Protein AF-A0AA35W5X6-F1 (afdb_monomer_lite)

Secondary structure (DSSP, 8-state):
-EEEETTEEEEEEEEE----S-SS---------GGGTTTT-EEEEEEETTEEEEEEEEEPPPPPPEEEEEEEEEEETTEEEEEEEEEPPTT----EEEEEESS-SSPEEESSSEEEEEEE--SSPPEEEEEEETTEEPPP-

pLDDT: mean 71.39, std 18.13, range [37.97, 95.88]

Radius of gyration: 23.28 Å; chains: 1; bounding box: 50×26×71 Å

Structure (mmCIF, N/CA/C/O backbone):
data_AF-A0AA35W5X6-F1
#
_entry.id   AF-A0AA35W5X6-F1
#
loop_
_atom_site.group_PDB
_atom_site.id
_atom_site.type_symbol
_atom_site.label_atom_id
_atom_site.label_alt_id
_atom_site.label_comp_id
_atom_site.label_asym_id
_atom_site.label_entity_id
_atom_site.label_seq_id
_atom_site.pdbx_PDB_ins_code
_atom_site.Cartn_x
_atom_site.Cartn_y
_atom_site.Cartn_z
_atom_site.occupancy
_atom_site.B_iso_or_equiv
_atom_site.auth_seq_id
_atom_site.auth_comp_id
_atom_site.auth_asym_id
_atom_site.auth_atom_id
_atom_site.pdbx_PDB_model_num
ATOM 1 N N . MET A 1 1 ? 21.488 8.915 -18.023 1.00 45.50 1 MET A N 1
ATOM 2 C CA . MET A 1 1 ? 20.990 9.809 -16.947 1.00 45.50 1 MET A CA 1
ATOM 3 C C . MET A 1 1 ? 19.702 9.205 -16.415 1.00 45.50 1 MET A C 1
ATOM 5 O O . MET A 1 1 ? 18.909 8.761 -17.237 1.00 45.50 1 MET A O 1
ATOM 9 N N . VAL A 1 2 ? 19.527 9.129 -15.093 1.00 48.53 2 VAL A N 1
ATOM 10 C CA . VAL A 1 2 ? 18.266 8.682 -14.478 1.00 48.53 2 VAL A CA 1
ATOM 11 C C . VAL A 1 2 ? 17.473 9.925 -14.098 1.00 48.53 2 VAL A C 1
ATOM 13 O O . VAL A 1 2 ? 18.022 10.807 -13.439 1.00 48.53 2 VAL A O 1
ATOM 16 N N . ILE A 1 3 ? 16.226 10.015 -14.555 1.00 49.50 3 ILE A N 1
ATOM 17 C CA . ILE A 1 3 ? 15.300 11.091 -14.184 1.00 49.50 3 ILE A CA 1
ATOM 18 C C . ILE A 1 3 ? 14.145 10.439 -13.429 1.00 49.50 3 ILE A C 1
ATOM 20 O O . ILE A 1 3 ? 13.611 9.422 -13.864 1.00 49.50 3 ILE A O 1
ATOM 24 N N . GLU A 1 4 ? 13.792 10.985 -12.275 1.00 48.31 4 GLU A N 1
ATOM 25 C CA . GLU A 1 4 ? 12.651 10.522 -11.494 1.00 48.31 4 GLU A CA 1
ATOM 26 C C . GLU A 1 4 ? 11.481 11.482 -11.728 1.00 48.31 4 GLU A C 1
ATOM 28 O O . GLU A 1 4 ? 11.571 12.651 -11.362 1.00 48.31 4 GLU A O 1
ATOM 33 N N . GLU A 1 5 ? 10.402 11.004 -12.353 1.00 54.34 5 GLU A N 1
ATOM 34 C CA . GLU A 1 5 ? 9.175 11.780 -12.581 1.00 54.34 5 GLU A CA 1
ATOM 35 C C . GLU A 1 5 ? 7.960 10.960 -12.120 1.00 54.34 5 GLU A C 1
ATOM 37 O O . GLU A 1 5 ? 7.690 9.877 -12.647 1.00 54.34 5 GLU A O 1
ATOM 42 N N . GLY A 1 6 ? 7.223 11.460 -11.121 1.00 59.91 6 GLY A N 1
ATOM 43 C CA . GLY A 1 6 ? 6.030 10.785 -10.588 1.00 59.91 6 GLY A CA 1
ATOM 44 C C . GLY A 1 6 ? 6.319 9.345 -10.118 1.00 59.91 6 GLY A C 1
ATOM 45 O O . GLY A 1 6 ? 7.364 9.107 -9.511 1.00 59.91 6 GLY A O 1
ATOM 46 N N . PRO A 1 7 ? 5.483 8.338 -10.428 1.00 60.28 7 PRO A N 1
ATOM 47 C CA . PRO A 1 7 ? 5.696 6.966 -9.958 1.00 60.28 7 PRO A CA 1
ATOM 48 C C . PRO A 1 7 ? 6.759 6.206 -10.759 1.00 60.28 7 PRO A C 1
ATOM 50 O O . PRO A 1 7 ? 6.991 5.020 -10.507 1.00 60.28 7 PRO A O 1
ATOM 53 N N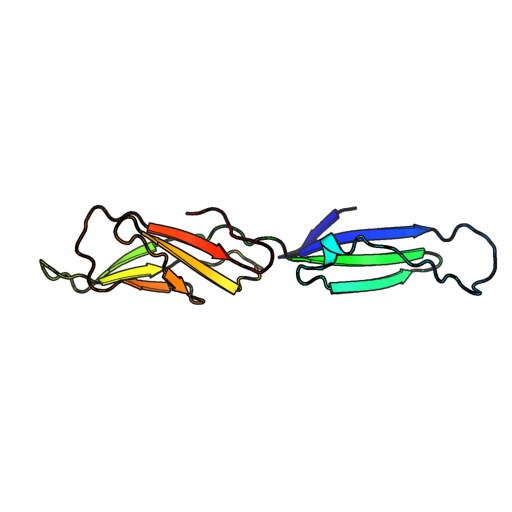 . TYR A 1 8 ? 7.403 6.853 -11.734 1.00 60.94 8 TYR A N 1
ATOM 54 C CA . TYR A 1 8 ? 8.278 6.194 -12.690 1.00 60.94 8 TYR A CA 1
ATOM 55 C C . TYR A 1 8 ? 9.743 6.595 -12.505 1.00 60.94 8 TYR A C 1
ATOM 57 O O . TYR A 1 8 ? 10.083 7.756 -12.271 1.00 60.94 8 TYR A O 1
ATOM 65 N N . THR A 1 9 ? 10.631 5.619 -12.665 1.00 57.19 9 THR A N 1
ATOM 66 C CA . THR A 1 9 ? 12.050 5.860 -12.928 1.00 57.19 9 THR A CA 1
ATOM 67 C C . THR A 1 9 ? 12.275 5.834 -14.432 1.00 57.19 9 THR A C 1
ATOM 69 O O . THR A 1 9 ? 11.939 4.849 -15.094 1.00 57.19 9 THR A O 1
ATOM 72 N N . LEU A 1 10 ? 12.869 6.903 -14.961 1.00 52.41 10 LEU A N 1
ATOM 73 C CA . LEU A 1 10 ? 13.277 7.017 -16.352 1.00 52.41 10 LEU A CA 1
ATOM 74 C C . LEU A 1 10 ? 14.730 6.578 -16.506 1.00 52.41 10 LEU A C 1
ATOM 76 O O . LEU A 1 10 ? 15.630 7.201 -15.937 1.00 52.41 10 LEU A O 1
ATOM 80 N N . THR A 1 11 ? 14.977 5.562 -17.328 1.00 59.56 11 THR A N 1
ATOM 81 C CA . THR A 1 11 ? 16.335 5.269 -17.804 1.00 59.56 11 THR A CA 1
ATOM 82 C C . THR A 1 11 ? 16.449 5.666 -19.266 1.00 59.56 11 THR A C 1
ATOM 84 O O . THR A 1 11 ? 15.765 5.103 -20.120 1.00 59.56 11 THR A O 1
ATOM 87 N N . LEU A 1 12 ? 17.311 6.648 -19.536 1.00 56.78 12 LEU A N 1
ATOM 88 C CA . LEU A 1 12 ? 17.702 7.033 -20.889 1.00 56.78 12 LEU A CA 1
ATOM 89 C C . LEU A 1 12 ? 18.906 6.201 -21.316 1.00 56.78 12 LEU A C 1
ATOM 91 O O . LEU A 1 12 ? 19.996 6.355 -20.752 1.00 56.78 12 LEU A O 1
ATOM 95 N N . VAL A 1 13 ? 18.699 5.352 -22.319 1.00 58.62 13 VAL A N 1
ATOM 96 C CA . VAL A 1 13 ? 19.776 4.656 -23.026 1.00 58.62 13 VAL A CA 1
ATOM 97 C C . VAL A 1 13 ? 19.922 5.321 -24.388 1.00 58.62 13 VAL A C 1
ATOM 99 O O . VAL A 1 13 ? 19.034 5.217 -25.231 1.00 58.62 13 VAL A O 1
ATOM 102 N N . SER A 1 14 ? 21.026 6.035 -24.583 1.00 54.81 14 SER A N 1
ATOM 103 C CA . SER A 1 14 ? 21.361 6.667 -25.859 1.00 54.81 14 SER A CA 1
ATOM 104 C C . SER A 1 14 ? 22.425 5.828 -26.550 1.00 54.81 14 SER A C 1
ATOM 106 O O . SER A 1 14 ? 23.461 5.534 -25.952 1.00 54.81 14 SER A O 1
ATOM 108 N N . VAL A 1 15 ? 22.166 5.448 -27.797 1.00 58.09 15 VAL A N 1
ATOM 109 C CA . VAL A 1 15 ? 23.165 4.831 -28.672 1.00 58.09 15 VAL A CA 1
ATOM 110 C C . VAL A 1 15 ? 23.562 5.882 -29.702 1.00 58.09 15 VAL A C 1
ATOM 112 O O . VAL A 1 15 ? 22.703 6.390 -30.429 1.00 58.09 15 VAL A O 1
ATOM 115 N N . ASP A 1 16 ? 24.843 6.253 -29.703 1.00 54.56 16 ASP A N 1
ATOM 116 C CA . ASP A 1 16 ? 25.415 7.119 -30.732 1.00 54.56 16 ASP A CA 1
ATOM 117 C C . ASP A 1 16 ? 25.643 6.273 -31.985 1.00 54.56 16 ASP A C 1
ATOM 119 O O . ASP A 1 16 ? 26.325 5.251 -31.917 1.00 54.56 16 ASP A O 1
ATOM 123 N N . ASN A 1 17 ? 25.056 6.675 -33.112 1.00 54.50 17 ASN A N 1
ATOM 124 C CA . ASN A 1 17 ? 25.403 6.098 -34.406 1.00 54.50 17 ASN A CA 1
ATOM 125 C C . ASN A 1 17 ? 26.515 6.973 -35.006 1.00 54.50 17 ASN A C 1
ATOM 127 O O . ASN A 1 17 ? 26.238 7.847 -35.832 1.00 54.50 17 ASN A O 1
ATOM 131 N N . ASP A 1 18 ? 27.750 6.793 -34.532 1.00 51.38 18 ASP A N 1
ATOM 132 C CA . ASP A 1 18 ? 28.943 7.504 -35.027 1.00 51.38 18 ASP A CA 1
ATOM 133 C C . ASP A 1 18 ? 29.769 6.628 -35.975 1.00 51.38 18 ASP A C 1
ATOM 135 O O . ASP A 1 18 ? 30.987 6.490 -35.877 1.00 51.38 18 ASP A O 1
ATOM 139 N N . ASP A 1 19 ? 29.081 6.009 -36.924 1.00 48.56 19 ASP A N 1
ATOM 140 C CA . ASP A 1 19 ? 29.702 5.149 -37.909 1.00 48.56 19 ASP A CA 1
ATOM 141 C C . ASP A 1 19 ? 29.087 5.584 -39.232 1.00 48.56 19 ASP A C 1
ATOM 143 O O . ASP A 1 19 ? 27.915 5.326 -39.492 1.00 48.56 19 ASP A O 1
ATOM 147 N N . GLY A 1 20 ? 29.842 6.340 -40.030 1.00 49.00 20 GLY A N 1
ATOM 148 C CA . GLY A 1 20 ? 29.424 6.960 -41.293 1.00 49.00 20 GLY A CA 1
ATOM 149 C C . GLY A 1 20 ? 29.006 6.001 -42.418 1.00 49.00 20 GLY A C 1
ATOM 150 O O . GLY A 1 20 ? 29.170 6.345 -43.588 1.00 49.00 20 GLY A O 1
ATOM 151 N N . ASP A 1 21 ? 28.451 4.840 -42.085 1.00 47.69 21 ASP A N 1
ATOM 152 C CA . ASP A 1 21 ? 27.917 3.851 -42.998 1.00 47.69 21 ASP A CA 1
ATOM 153 C C . ASP A 1 21 ? 26.385 3.945 -43.046 1.00 47.69 21 ASP A C 1
ATOM 155 O O . ASP A 1 21 ? 25.678 4.141 -42.060 1.00 47.69 21 ASP A O 1
ATOM 159 N N . SER A 1 22 ? 25.873 3.873 -44.271 1.00 46.44 22 SER A N 1
ATOM 160 C CA . SER A 1 22 ? 24.463 3.997 -44.629 1.00 46.44 22 SER A CA 1
ATOM 161 C C . SER A 1 22 ? 23.527 3.167 -43.745 1.00 46.44 22 SER A C 1
ATOM 163 O O . SER A 1 22 ? 23.828 2.015 -43.457 1.00 46.44 22 SER A O 1
ATOM 165 N N . PHE A 1 23 ? 22.352 3.742 -43.458 1.00 44.53 23 PHE A N 1
ATOM 166 C CA . PHE A 1 23 ? 21.157 3.244 -42.745 1.00 44.53 23 PHE A CA 1
ATOM 167 C C . PHE A 1 23 ? 20.582 1.857 -43.156 1.00 44.53 23 PHE A C 1
ATOM 169 O O . PHE A 1 23 ? 19.384 1.616 -43.002 1.00 44.53 23 PHE A O 1
ATOM 176 N N . ALA A 1 24 ? 21.370 0.940 -43.709 1.00 37.97 24 ALA A N 1
ATOM 177 C CA . ALA A 1 24 ? 20.940 -0.398 -44.084 1.00 37.97 24 ALA A CA 1
ATOM 178 C C . ALA A 1 24 ? 21.297 -1.384 -42.959 1.00 37.97 24 ALA A C 1
ATOM 180 O O . ALA A 1 24 ? 22.456 -1.734 -42.780 1.00 37.97 24 ALA A O 1
ATOM 181 N N . ASP A 1 25 ? 20.277 -1.825 -42.225 1.00 39.94 25 ASP A N 1
ATOM 182 C CA . ASP A 1 25 ? 20.315 -2.933 -41.262 1.00 39.94 25 ASP A CA 1
ATOM 183 C C . ASP A 1 25 ? 21.109 -2.720 -39.965 1.00 39.94 25 ASP A C 1
ATOM 185 O O . ASP A 1 25 ? 21.961 -3.518 -39.583 1.00 39.94 25 ASP A O 1
ATOM 189 N N . PHE A 1 26 ? 20.701 -1.726 -39.174 1.00 41.06 26 PHE A N 1
ATOM 190 C CA . PHE A 1 26 ? 20.853 -1.842 -37.723 1.00 41.06 26 PHE A CA 1
ATOM 191 C C . PHE A 1 26 ? 19.661 -2.608 -37.135 1.00 41.06 26 PHE A C 1
ATOM 193 O O . PHE A 1 26 ? 18.733 -2.038 -36.567 1.00 41.06 26 PHE A O 1
ATOM 200 N N . THR A 1 27 ? 19.704 -3.939 -37.215 1.00 42.56 27 THR A N 1
ATOM 201 C CA . THR A 1 27 ? 19.115 -4.779 -36.161 1.00 42.56 27 THR A CA 1
ATOM 202 C C . THR A 1 27 ? 20.108 -4.845 -35.003 1.00 42.56 27 THR A C 1
ATOM 204 O O . THR A 1 27 ? 20.631 -5.907 -34.675 1.00 42.56 27 THR A O 1
ATOM 207 N N . SER A 1 28 ? 20.430 -3.701 -34.396 1.00 44.09 28 SER A N 1
ATOM 208 C CA . SER A 1 28 ? 21.039 -3.692 -33.070 1.00 44.09 28 SER A CA 1
ATOM 209 C C . SER A 1 28 ? 19.952 -4.138 -32.101 1.00 44.09 28 SER A C 1
ATOM 211 O O . SER A 1 28 ? 19.156 -3.347 -31.601 1.00 44.09 28 SER A O 1
ATOM 213 N N . THR A 1 29 ? 19.863 -5.451 -31.890 1.00 41.97 29 THR A N 1
ATOM 214 C CA . THR A 1 29 ? 19.097 -6.021 -30.786 1.00 41.97 29 THR A CA 1
ATOM 215 C C . THR A 1 29 ? 19.695 -5.454 -29.510 1.00 41.97 29 THR A C 1
ATOM 217 O O . THR A 1 29 ? 20.744 -5.897 -29.048 1.00 41.97 29 THR A O 1
ATOM 220 N N . LEU A 1 30 ? 19.062 -4.416 -28.969 1.00 43.75 30 LEU A N 1
ATOM 221 C CA . LEU A 1 30 ? 19.346 -3.970 -27.623 1.00 43.75 30 LEU A CA 1
ATOM 222 C C . LEU A 1 30 ? 18.813 -5.063 -26.694 1.00 43.75 30 LEU A C 1
ATOM 224 O O . LEU A 1 30 ? 17.622 -5.105 -26.387 1.00 43.75 30 LEU A O 1
ATOM 228 N N . GLU A 1 31 ? 19.691 -5.978 -26.288 1.00 42.19 31 GLU A N 1
ATOM 229 C CA . GLU A 1 31 ? 19.420 -6.898 -25.188 1.00 42.19 31 GLU A CA 1
ATOM 230 C C . GLU A 1 31 ? 19.390 -6.089 -23.891 1.00 42.19 31 GLU A C 1
ATOM 232 O O . GLU A 1 31 ? 20.368 -5.974 -23.156 1.00 42.19 31 GLU A O 1
ATOM 237 N N . VAL A 1 32 ? 18.240 -5.484 -23.611 1.00 50.03 32 VAL A N 1
ATOM 238 C CA . VAL A 1 32 ? 17.909 -5.104 -22.244 1.00 50.03 32 VAL A CA 1
ATOM 239 C C . VAL A 1 32 ? 17.655 -6.416 -21.513 1.00 50.03 32 VAL A C 1
ATOM 241 O O . VAL A 1 32 ? 16.762 -7.170 -21.903 1.00 50.03 32 VAL A O 1
ATOM 244 N N . ALA A 1 33 ? 18.466 -6.716 -20.496 1.00 41.25 33 ALA A N 1
ATOM 245 C CA . ALA A 1 33 ? 18.286 -7.904 -19.672 1.00 41.25 33 ALA A CA 1
ATOM 246 C C . ALA A 1 33 ? 16.828 -7.960 -19.184 1.00 41.25 33 ALA A C 1
ATOM 248 O O . ALA A 1 33 ? 16.363 -7.096 -18.441 1.00 41.25 33 ALA A O 1
ATOM 249 N N . VAL A 1 34 ? 16.092 -8.960 -19.673 1.00 43.00 34 VAL A N 1
ATOM 250 C CA . VAL A 1 34 ? 14.628 -9.061 -19.558 1.00 43.00 34 VAL A CA 1
ATOM 251 C C . VAL A 1 34 ? 14.167 -9.193 -18.100 1.00 43.00 34 VAL A C 1
ATOM 253 O O . VAL A 1 34 ? 13.025 -8.857 -17.788 1.00 43.00 34 VAL A O 1
ATOM 256 N N . ASP A 1 35 ? 15.068 -9.575 -17.190 1.00 45.16 35 ASP A N 1
ATOM 257 C CA . ASP A 1 35 ? 14.798 -9.639 -15.750 1.00 45.16 35 ASP A CA 1
ATOM 258 C C . ASP A 1 35 ? 14.410 -8.273 -15.149 1.00 45.16 35 ASP A C 1
ATOM 260 O O . ASP A 1 35 ? 13.669 -8.232 -14.168 1.00 45.16 35 ASP A O 1
ATOM 264 N N . ASP A 1 36 ? 14.813 -7.152 -15.764 1.00 43.50 36 ASP A N 1
ATOM 265 C CA . ASP A 1 36 ? 14.424 -5.801 -15.328 1.00 43.50 36 ASP A CA 1
ATOM 266 C C . ASP A 1 36 ? 13.115 -5.287 -15.966 1.00 43.50 36 ASP A C 1
ATOM 268 O O . ASP A 1 36 ? 12.552 -4.294 -15.499 1.00 43.50 36 ASP A O 1
ATOM 272 N N . ILE A 1 37 ? 12.605 -5.966 -17.006 1.00 49.03 37 ILE A N 1
ATOM 273 C CA . ILE A 1 37 ? 11.403 -5.582 -17.782 1.00 49.03 37 ILE A CA 1
ATOM 274 C C . ILE A 1 37 ? 10.119 -6.211 -17.208 1.00 49.03 37 ILE A C 1
ATOM 276 O O . ILE A 1 37 ? 9.007 -5.764 -17.499 1.00 49.03 37 ILE A O 1
ATOM 280 N N . ALA A 1 38 ? 10.245 -7.235 -16.358 1.00 48.00 38 ALA A N 1
ATOM 281 C CA . ALA A 1 38 ? 9.109 -8.012 -15.858 1.00 48.00 38 ALA A CA 1
ATOM 282 C C . ALA A 1 38 ? 8.096 -7.200 -15.019 1.00 48.00 38 ALA A C 1
ATOM 284 O O . ALA A 1 38 ? 6.934 -7.593 -14.912 1.00 48.00 38 ALA A O 1
ATOM 285 N N . ASN A 1 39 ? 8.480 -6.031 -14.495 1.00 52.47 39 ASN A N 1
ATOM 286 C CA . ASN A 1 39 ? 7.580 -5.153 -13.748 1.00 52.47 39 ASN A CA 1
ATOM 287 C C . ASN A 1 39 ? 7.098 -3.993 -14.624 1.00 52.47 39 ASN A C 1
ATOM 289 O O . ASN A 1 39 ? 7.751 -2.954 -14.701 1.00 52.47 39 ASN A O 1
ATOM 293 N N . ARG A 1 40 ? 5.954 -4.202 -15.299 1.00 54.22 40 ARG A N 1
ATOM 294 C CA . ARG A 1 40 ? 5.131 -3.190 -16.005 1.00 54.22 40 ARG A CA 1
ATOM 295 C C . ARG A 1 40 ? 5.942 -2.038 -16.611 1.00 54.22 40 ARG A C 1
ATOM 297 O O . ARG A 1 40 ? 5.728 -0.867 -16.305 1.00 54.22 40 ARG A O 1
ATOM 304 N N . THR A 1 41 ? 6.896 -2.398 -17.457 1.00 56.62 41 THR A N 1
ATOM 305 C CA . THR A 1 41 ? 7.773 -1.434 -18.108 1.00 56.62 41 THR A CA 1
ATOM 306 C C . THR A 1 41 ? 7.117 -0.948 -19.395 1.00 56.62 41 THR A C 1
ATOM 308 O O . THR A 1 41 ? 6.815 -1.756 -20.271 1.00 56.62 41 THR A O 1
ATOM 311 N N . ASN A 1 42 ? 6.894 0.361 -19.532 1.00 57.81 42 ASN A N 1
ATOM 312 C CA . ASN A 1 42 ? 6.616 0.944 -20.844 1.00 57.81 42 ASN A CA 1
ATOM 313 C C . ASN A 1 42 ? 7.956 1.289 -21.490 1.00 57.81 42 ASN A C 1
ATOM 315 O O . ASN A 1 42 ? 8.796 1.948 -20.880 1.00 57.81 42 ASN A O 1
ATOM 319 N N . ILE A 1 43 ? 8.160 0.825 -22.718 1.00 57.12 43 ILE A N 1
ATOM 320 C CA . ILE A 1 43 ? 9.368 1.098 -23.491 1.00 57.12 43 ILE A CA 1
ATOM 321 C C . ILE A 1 43 ? 8.954 1.973 -24.668 1.00 57.12 43 ILE A C 1
ATOM 323 O O . ILE A 1 43 ? 8.137 1.560 -25.489 1.00 57.12 43 ILE A O 1
ATOM 327 N N . SER A 1 44 ? 9.506 3.181 -24.743 1.00 57.31 44 SER A N 1
ATOM 328 C CA . SER A 1 44 ? 9.323 4.076 -25.883 1.00 57.31 44 SER A CA 1
ATOM 329 C C . SER A 1 44 ? 10.659 4.296 -26.580 1.00 57.31 44 SER A C 1
ATOM 331 O O . SER A 1 44 ? 11.672 4.544 -25.930 1.00 57.31 44 SER A O 1
ATOM 333 N N . CYS A 1 45 ? 10.667 4.192 -27.905 1.00 52.44 45 CYS A N 1
ATOM 334 C CA . CYS A 1 45 ? 11.832 4.489 -28.729 1.00 52.44 45 CYS A CA 1
ATOM 335 C C . CYS A 1 45 ? 11.626 5.857 -29.380 1.00 52.44 45 CYS A C 1
ATOM 337 O O . CYS A 1 45 ? 10.648 6.060 -30.102 1.00 52.44 45 CYS A O 1
ATOM 339 N N . VAL A 1 46 ? 12.540 6.791 -29.124 1.00 55.78 46 VAL A N 1
ATOM 340 C CA . VAL A 1 46 ? 12.541 8.117 -29.743 1.00 55.78 46 VAL A CA 1
ATOM 341 C C . VAL A 1 46 ? 13.817 8.261 -30.562 1.00 55.78 46 VAL A C 1
ATOM 343 O O . VAL A 1 46 ? 14.925 8.182 -30.035 1.00 55.78 46 VAL A O 1
ATOM 346 N N . ILE A 1 47 ? 13.665 8.482 -31.866 1.00 55.03 47 ILE A N 1
ATOM 347 C CA . ILE A 1 47 ? 14.790 8.729 -32.773 1.00 55.03 47 ILE A CA 1
ATOM 348 C C . ILE A 1 47 ? 14.962 10.245 -32.893 1.00 55.03 47 ILE A C 1
ATOM 350 O O . ILE A 1 47 ? 14.055 10.938 -33.355 1.00 55.03 47 ILE A O 1
ATOM 354 N N . LEU A 1 48 ? 16.113 10.765 -32.459 1.00 53.78 48 LEU A N 1
ATOM 355 C CA . LEU A 1 48 ? 16.456 12.188 -32.509 1.00 53.78 48 LEU A CA 1
ATOM 356 C C . LEU A 1 48 ? 17.741 12.369 -33.330 1.00 53.78 48 LEU A C 1
ATOM 358 O O . LEU A 1 48 ? 18.848 12.179 -32.832 1.00 53.78 48 LEU A O 1
ATOM 362 N N . GLY A 1 49 ? 17.600 12.744 -34.605 1.00 63.97 49 GLY A N 1
ATOM 363 C CA . GLY A 1 49 ? 18.740 12.892 -35.518 1.00 63.97 49 GLY A CA 1
ATOM 364 C C . GLY A 1 49 ? 19.426 11.551 -35.800 1.00 63.97 49 GLY A C 1
ATOM 365 O O . GLY A 1 49 ? 18.752 10.592 -36.168 1.00 63.97 49 GLY A O 1
ATOM 366 N N . ASN A 1 50 ? 20.748 11.484 -35.608 1.00 60.00 50 ASN A N 1
ATOM 367 C CA . ASN A 1 50 ? 21.530 10.246 -35.741 1.00 60.00 50 ASN A CA 1
ATOM 368 C C . ASN A 1 50 ? 21.539 9.399 -34.460 1.00 60.00 50 ASN A C 1
ATOM 370 O O . ASN A 1 50 ? 22.243 8.401 -34.407 1.00 60.00 50 ASN A O 1
ATOM 374 N N . GLN A 1 51 ? 20.787 9.769 -33.425 1.00 51.97 51 GLN A N 1
ATOM 375 C CA . GLN A 1 51 ? 20.776 9.041 -32.159 1.00 51.97 51 GLN A CA 1
ATOM 376 C C . GLN A 1 51 ? 19.444 8.332 -31.943 1.00 51.97 51 GLN A C 1
ATOM 378 O O . GLN A 1 51 ? 18.368 8.917 -32.108 1.00 51.97 51 GLN A O 1
ATOM 383 N N . THR A 1 52 ? 19.528 7.081 -31.499 1.00 57.78 52 THR A N 1
ATOM 384 C CA . THR A 1 52 ? 18.374 6.332 -30.999 1.00 57.78 52 THR A CA 1
ATOM 385 C C . THR A 1 52 ? 18.363 6.433 -29.479 1.00 57.78 52 THR A C 1
ATOM 387 O O . THR A 1 52 ? 19.320 6.027 -28.817 1.00 57.78 52 THR A O 1
ATOM 390 N N . HIS A 1 53 ? 17.280 6.976 -28.923 1.00 56.94 53 HIS A N 1
ATOM 391 C CA . HIS A 1 53 ? 17.063 7.080 -27.483 1.00 56.94 53 HIS A CA 1
ATOM 392 C C . HIS A 1 53 ? 15.980 6.090 -27.072 1.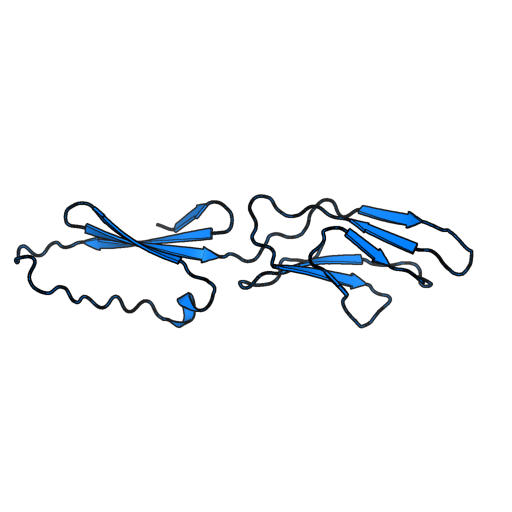00 56.94 53 HIS A C 1
ATOM 394 O O . HIS A 1 53 ? 14.825 6.208 -27.486 1.00 56.94 53 HIS A O 1
ATOM 400 N N . LEU A 1 54 ? 16.344 5.117 -26.239 1.00 60.81 54 LEU A N 1
ATOM 401 C CA . LEU A 1 54 ? 15.367 4.274 -25.570 1.00 60.81 54 LEU A CA 1
ATOM 402 C C . LEU A 1 54 ? 14.988 4.904 -24.234 1.00 60.81 54 LEU A C 1
ATOM 404 O O . LEU A 1 54 ? 15.847 5.201 -23.400 1.00 60.81 54 LEU A O 1
ATOM 408 N N . VAL A 1 55 ? 13.687 5.071 -24.041 1.00 57.91 55 VAL A N 1
ATOM 409 C CA . VAL A 1 55 ? 13.080 5.581 -22.822 1.00 57.91 55 VAL A CA 1
ATOM 410 C C . VAL A 1 55 ? 12.367 4.423 -22.136 1.00 57.91 55 VAL A C 1
ATOM 412 O O . VAL A 1 55 ? 11.343 3.934 -22.617 1.00 57.91 55 VAL A O 1
ATOM 415 N N . ILE A 1 56 ? 12.936 3.964 -21.023 1.00 63.62 56 ILE A N 1
ATOM 416 C CA . ILE A 1 56 ? 12.390 2.869 -20.219 1.00 63.62 56 ILE A CA 1
ATOM 417 C C . ILE A 1 56 ? 11.717 3.474 -18.985 1.00 63.62 56 ILE A C 1
ATOM 419 O O . ILE A 1 56 ? 12.395 4.100 -18.168 1.00 63.62 56 ILE A O 1
ATOM 423 N N . TYR A 1 57 ? 10.401 3.282 -18.855 1.00 61.88 57 TYR A N 1
ATOM 424 C CA . TYR A 1 57 ? 9.620 3.684 -17.684 1.00 61.88 57 TYR A CA 1
ATOM 425 C C . TYR A 1 57 ? 9.448 2.490 -16.749 1.00 61.88 57 TYR A C 1
ATOM 427 O O . TYR A 1 57 ? 8.720 1.555 -17.085 1.00 61.88 57 TYR A O 1
ATOM 435 N N . LYS A 1 58 ? 10.079 2.524 -15.571 1.00 70.00 58 LYS A N 1
ATOM 436 C CA . LYS A 1 58 ? 9.907 1.498 -14.530 1.00 70.00 58 LYS A CA 1
ATOM 437 C C . LYS A 1 58 ? 9.026 2.035 -13.408 1.00 70.00 58 LYS A C 1
ATOM 439 O O . LYS A 1 58 ? 9.323 3.097 -12.871 1.00 70.00 58 LYS A O 1
ATOM 444 N N . ILE A 1 59 ? 7.965 1.312 -13.047 1.00 73.94 59 ILE A N 1
ATOM 445 C CA . ILE A 1 59 ? 7.148 1.645 -11.869 1.00 73.94 59 ILE A CA 1
ATOM 446 C C . ILE A 1 59 ? 7.995 1.432 -10.611 1.00 73.94 59 ILE A C 1
ATOM 448 O O . ILE A 1 59 ? 8.623 0.383 -10.454 1.00 73.94 59 ILE A O 1
ATOM 452 N N . ARG A 1 60 ? 8.016 2.424 -9.721 1.00 79.69 60 ARG A N 1
ATOM 453 C CA . ARG A 1 60 ? 8.659 2.332 -8.407 1.00 79.69 60 ARG A CA 1
ATOM 454 C C . ARG A 1 60 ? 7.710 1.738 -7.372 1.00 79.69 60 ARG A C 1
ATOM 456 O O . ARG A 1 60 ? 6.493 1.828 -7.522 1.00 79.69 60 ARG A O 1
ATOM 463 N N . ALA A 1 61 ? 8.265 1.142 -6.317 1.00 84.31 61 ALA A N 1
ATOM 464 C CA . ALA A 1 61 ? 7.471 0.809 -5.136 1.00 84.31 61 ALA A CA 1
ATOM 465 C C . ALA A 1 61 ? 6.820 2.095 -4.584 1.00 84.31 61 ALA A C 1
ATOM 467 O O . ALA A 1 61 ? 7.436 3.161 -4.690 1.00 84.31 61 ALA A O 1
ATOM 468 N N . PRO A 1 62 ? 5.598 2.015 -4.035 1.00 88.12 62 PRO A N 1
ATOM 469 C CA . PRO A 1 62 ? 4.891 3.193 -3.558 1.00 88.12 62 PRO A CA 1
ATOM 470 C C . PRO A 1 62 ? 5.550 3.731 -2.284 1.00 88.12 62 PRO A C 1
ATOM 472 O O . PRO A 1 62 ? 6.212 2.993 -1.541 1.00 88.12 62 PRO A O 1
ATOM 475 N N . SER A 1 63 ? 5.354 5.013 -2.013 1.00 89.62 63 SER A N 1
ATOM 476 C CA . SER A 1 63 ? 5.734 5.615 -0.745 1.00 89.62 63 SER A CA 1
ATOM 477 C C . SER A 1 63 ? 4.824 5.110 0.374 1.00 89.62 63 SER A C 1
ATOM 479 O O . SER A 1 63 ? 3.718 4.611 0.139 1.00 89.62 63 SER A O 1
ATOM 481 N N . PRO A 1 64 ? 5.283 5.209 1.631 1.00 91.69 64 PRO A N 1
ATOM 482 C CA . PRO A 1 64 ? 4.447 4.875 2.769 1.00 91.69 64 PRO A CA 1
ATOM 483 C C . PRO A 1 64 ? 3.184 5.751 2.808 1.00 91.69 64 PRO A C 1
ATOM 485 O O . PRO A 1 64 ? 3.278 6.948 2.520 1.00 91.69 64 PRO A O 1
ATOM 488 N N . PRO A 1 65 ? 2.021 5.193 3.192 1.00 93.31 65 PRO A N 1
ATOM 489 C CA . PRO A 1 65 ? 0.817 5.977 3.443 1.00 93.31 65 PRO A CA 1
ATOM 490 C C . PRO A 1 65 ? 1.076 7.103 4.442 1.00 93.31 65 PRO A C 1
ATOM 492 O O . PRO A 1 65 ? 1.838 6.939 5.394 1.00 93.31 65 PRO A O 1
ATOM 495 N N . SER A 1 66 ? 0.412 8.238 4.267 1.00 92.88 66 SER A N 1
ATOM 496 C CA . SER A 1 66 ? 0.553 9.388 5.160 1.00 92.88 66 SER A CA 1
ATOM 497 C C . SER A 1 66 ? -0.734 9.640 5.943 1.00 92.88 66 SER A C 1
ATOM 499 O O . SER A 1 66 ? -1.790 9.080 5.647 1.00 92.88 66 SER A O 1
ATOM 501 N N . ASN A 1 67 ? -0.638 10.472 6.985 1.00 93.00 67 ASN A N 1
ATOM 502 C CA . ASN A 1 67 ? -1.793 10.956 7.746 1.00 93.00 67 ASN A CA 1
ATOM 503 C C . ASN A 1 67 ? -2.729 9.831 8.230 1.00 93.00 67 ASN A C 1
ATOM 505 O O . ASN A 1 67 ? -3.952 9.935 8.128 1.00 93.00 67 ASN A O 1
ATOM 509 N N . VAL A 1 68 ? -2.150 8.750 8.770 1.00 93.00 68 VAL A N 1
ATOM 510 C CA . VAL A 1 68 ? -2.919 7.644 9.354 1.00 93.00 68 VAL A CA 1
ATOM 511 C C . VAL A 1 68 ? -3.698 8.159 10.566 1.00 93.00 68 VAL A C 1
ATOM 513 O O . VAL A 1 68 ? -3.131 8.588 11.571 1.00 93.00 68 VAL A O 1
ATOM 516 N N . ILE A 1 69 ? -5.022 8.117 10.466 1.00 93.50 69 ILE A N 1
ATOM 517 C CA . ILE A 1 69 ? -5.966 8.553 11.490 1.00 93.50 69 ILE A CA 1
ATOM 518 C C . ILE A 1 69 ? -6.755 7.340 11.961 1.00 93.50 69 ILE A C 1
ATOM 520 O O . ILE A 1 69 ? -7.329 6.598 11.165 1.00 93.50 69 ILE A O 1
ATOM 524 N N . VAL A 1 70 ? -6.832 7.189 13.281 1.00 90.69 70 VAL A N 1
ATOM 525 C CA . VAL A 1 70 ? -7.603 6.138 13.942 1.00 90.69 70 VAL A CA 1
ATOM 526 C C . VAL A 1 70 ? -8.723 6.788 14.743 1.00 90.69 70 VAL A C 1
ATOM 528 O O . VAL A 1 70 ? -8.478 7.617 15.621 1.00 90.69 70 VAL A O 1
ATOM 531 N N . LYS A 1 71 ? -9.964 6.416 14.439 1.00 90.12 71 LYS A N 1
ATOM 532 C CA . LYS A 1 71 ? -11.163 6.843 15.163 1.00 90.12 71 LYS A CA 1
ATOM 533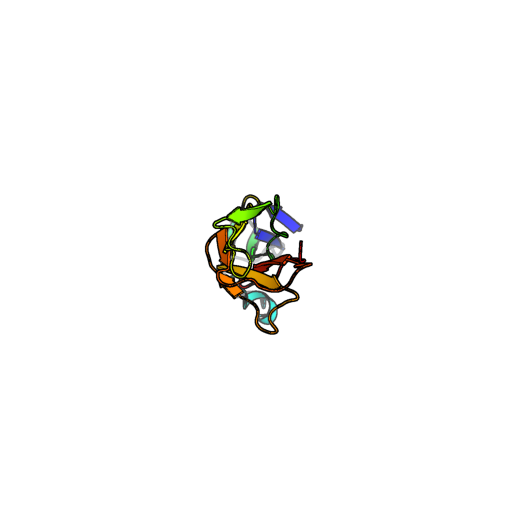 C C . LYS A 1 71 ? -11.874 5.631 15.734 1.00 90.12 71 LYS A C 1
ATOM 535 O O . LYS A 1 71 ? -11.871 4.560 15.138 1.00 90.12 71 LYS A O 1
ATOM 540 N N . THR A 1 72 ? -12.498 5.815 16.886 1.00 86.06 72 THR A N 1
ATOM 541 C CA . THR A 1 72 ? -13.356 4.802 17.501 1.00 86.06 72 THR A CA 1
ATOM 542 C C . THR A 1 72 ? -14.806 5.245 17.377 1.00 86.06 72 THR A C 1
ATOM 544 O O . THR A 1 72 ? -15.130 6.408 17.617 1.00 86.06 72 THR A O 1
ATOM 547 N N . GLU A 1 73 ? -15.674 4.323 16.982 1.00 81.69 73 GLU A N 1
ATOM 548 C CA . GLU A 1 73 ? -17.118 4.525 16.896 1.00 81.69 73 GLU A CA 1
ATOM 549 C C . GLU A 1 73 ? -17.858 3.388 17.603 1.00 81.69 73 GLU A C 1
ATOM 551 O O . GLU A 1 73 ? -17.306 2.313 17.839 1.00 81.69 73 GLU A O 1
ATOM 556 N N . ASN A 1 74 ? -19.125 3.638 17.947 1.00 70.94 74 ASN A N 1
ATOM 557 C CA . ASN A 1 74 ? -20.011 2.664 18.588 1.00 70.94 74 ASN A CA 1
ATOM 558 C C . ASN A 1 74 ? -19.406 2.039 19.852 1.00 70.94 74 ASN A C 1
ATOM 560 O O . ASN A 1 74 ? -19.324 0.823 19.969 1.00 70.94 74 ASN A O 1
ATOM 564 N N . PHE A 1 75 ? -18.989 2.881 20.801 1.00 68.56 75 PHE A N 1
ATOM 565 C CA . PHE A 1 75 ? -18.368 2.446 22.052 1.00 68.56 75 PHE A CA 1
ATOM 566 C C . PHE A 1 75 ? -19.374 1.691 22.939 1.00 68.56 75 PHE A C 1
ATOM 568 O O . PHE A 1 75 ? -20.072 2.289 23.762 1.00 68.56 75 PHE A O 1
ATOM 575 N N . GLN A 1 76 ? -19.473 0.375 22.764 1.00 72.00 76 GLN A N 1
ATOM 576 C CA . GLN A 1 76 ? -20.088 -0.521 23.736 1.00 72.00 76 GLN A CA 1
ATOM 577 C C . GLN A 1 76 ? -18.979 -1.175 24.574 1.00 72.00 76 GLN A C 1
ATOM 579 O O . GLN A 1 76 ? -17.882 -1.386 24.057 1.00 72.00 76 GLN A O 1
ATOM 584 N N . PRO A 1 77 ? -19.230 -1.497 25.859 1.00 66.06 77 PRO A N 1
ATOM 585 C CA . PRO A 1 77 ? -18.197 -1.973 26.789 1.00 66.06 77 PRO A CA 1
ATOM 586 C C . PRO A 1 77 ? -17.388 -3.163 26.274 1.00 66.06 77 PRO A C 1
ATOM 588 O O . PRO A 1 77 ? -16.206 -3.277 26.580 1.00 66.06 77 PRO A O 1
ATOM 591 N N . ASP A 1 78 ? -18.028 -3.993 25.452 1.00 67.75 78 ASP A N 1
ATOM 592 C CA . ASP A 1 78 ? -17.445 -5.206 24.906 1.00 67.75 78 ASP A CA 1
ATOM 593 C C . ASP A 1 78 ? -17.351 -5.169 23.383 1.00 67.75 78 ASP A C 1
ATOM 595 O O . ASP A 1 78 ? -17.010 -6.175 22.805 1.00 67.75 78 ASP A O 1
ATOM 599 N N . ASN A 1 79 ? -17.697 -4.088 22.686 1.00 70.12 79 ASN A N 1
ATOM 600 C CA . ASN A 1 79 ? -17.600 -4.057 21.226 1.00 70.12 79 ASN A CA 1
ATOM 601 C C . ASN A 1 79 ? -17.535 -2.613 20.753 1.00 70.12 79 ASN A C 1
ATOM 603 O O . ASN A 1 79 ? -18.449 -1.833 21.012 1.00 70.12 79 ASN A O 1
ATOM 607 N N . PHE A 1 80 ? -16.471 -2.260 20.049 1.00 79.75 80 PHE A N 1
ATOM 608 C CA . PHE A 1 80 ? -16.381 -0.983 19.369 1.00 79.75 80 PHE A CA 1
ATOM 609 C C . PHE A 1 80 ? -15.801 -1.181 17.976 1.00 79.75 80 PHE A C 1
ATOM 611 O O . PHE A 1 80 ? -15.055 -2.129 17.708 1.00 79.75 80 PHE A O 1
ATOM 618 N N . SER A 1 81 ? -16.180 -0.273 17.085 1.00 86.12 81 SER A N 1
ATOM 619 C CA . SER A 1 81 ? -15.663 -0.225 15.728 1.00 86.12 81 SER A CA 1
ATOM 620 C C . SER A 1 81 ? -14.483 0.735 15.683 1.00 86.12 81 SER A C 1
ATOM 622 O O . SER A 1 81 ? -14.508 1.804 16.298 1.00 86.12 81 SER A O 1
ATOM 624 N N . ILE A 1 82 ? -13.447 0.374 14.937 1.00 88.38 82 ILE A N 1
ATOM 625 C CA . ILE A 1 82 ? -12.303 1.243 14.681 1.00 88.38 82 ILE A CA 1
ATOM 626 C C . ILE A 1 82 ? -12.293 1.595 13.210 1.00 88.38 82 ILE A C 1
ATOM 628 O O . ILE A 1 82 ? -12.218 0.721 12.354 1.00 88.38 82 ILE A O 1
ATOM 632 N N . ILE A 1 83 ? -12.343 2.886 12.927 1.00 91.31 83 ILE A N 1
ATOM 633 C CA . ILE A 1 83 ? -12.200 3.419 11.583 1.00 91.31 83 ILE A CA 1
ATOM 634 C C . ILE A 1 83 ? -10.760 3.879 11.434 1.00 91.31 83 ILE A C 1
ATOM 636 O O . ILE A 1 83 ? -10.288 4.731 12.189 1.00 91.31 83 ILE A O 1
ATOM 640 N N . ILE A 1 84 ? -10.071 3.304 10.460 1.00 93.00 84 ILE A N 1
ATOM 641 C CA . ILE A 1 84 ? -8.692 3.630 10.123 1.00 93.00 84 ILE A CA 1
ATOM 642 C C . ILE A 1 84 ? -8.726 4.249 8.736 1.00 93.00 84 ILE A C 1
ATOM 644 O O . ILE A 1 84 ? -9.237 3.629 7.805 1.00 93.00 84 ILE A O 1
ATOM 648 N N . SER A 1 85 ? -8.197 5.456 8.594 1.00 95.69 85 SER A N 1
ATOM 649 C CA . SER A 1 85 ? -8.100 6.156 7.313 1.00 95.69 85 SER A CA 1
ATOM 650 C C . SER A 1 85 ? -6.702 6.718 7.115 1.00 95.69 85 SER A C 1
ATOM 652 O O . SER A 1 85 ? -6.051 7.075 8.093 1.00 95.69 85 SER A O 1
ATOM 654 N N . TRP A 1 86 ? -6.256 6.829 5.872 1.00 95.88 86 TRP A N 1
ATOM 655 C CA . TRP A 1 86 ? -4.953 7.386 5.507 1.00 95.88 86 TRP A CA 1
ATOM 656 C C . TRP A 1 86 ? -5.048 8.140 4.182 1.00 95.88 86 TRP A C 1
ATOM 658 O O . TRP A 1 86 ? -6.077 8.118 3.504 1.00 95.88 86 TRP A O 1
ATOM 668 N N . GLU A 1 87 ? -3.967 8.806 3.810 1.00 94.38 87 GLU A N 1
ATOM 669 C CA . GLU A 1 87 ? -3.791 9.418 2.501 1.00 94.38 87 GLU A CA 1
ATOM 670 C C . GLU A 1 87 ? -2.806 8.587 1.671 1.00 94.38 87 GLU A C 1
ATOM 672 O O . GLU A 1 87 ? -1.854 7.997 2.193 1.00 94.38 87 GLU A O 1
ATOM 677 N N . SER A 1 88 ? -3.070 8.495 0.365 1.00 88.50 88 SER A N 1
ATOM 678 C CA . SER A 1 88 ? -2.113 7.912 -0.577 1.00 88.50 88 SER A CA 1
ATOM 679 C C . SER A 1 88 ? -0.967 8.892 -0.818 1.00 88.50 88 SER A C 1
ATOM 681 O O . SER A 1 88 ? -1.191 10.102 -0.784 1.00 88.50 88 SER A O 1
ATOM 683 N N . GLY A 1 89 ? 0.230 8.386 -1.125 1.00 72.81 89 GLY A N 1
ATOM 684 C CA . GLY A 1 89 ? 1.296 9.226 -1.671 1.00 72.81 89 GLY A CA 1
ATOM 685 C C . GLY A 1 89 ? 0.850 9.922 -2.965 1.00 72.81 89 GLY A C 1
ATOM 686 O O . GLY A 1 89 ? 0.031 9.379 -3.716 1.00 72.81 89 GLY A O 1
ATOM 687 N N . GLU A 1 90 ? 1.355 11.136 -3.200 1.00 67.19 90 GLU A N 1
ATOM 688 C CA . GLU A 1 90 ? 1.089 11.900 -4.425 1.00 67.19 90 GLU A CA 1
ATOM 689 C C . GLU A 1 90 ? 1.703 11.199 -5.647 1.00 67.19 90 GLU A C 1
ATOM 691 O O . GLU A 1 90 ? 2.837 10.729 -5.593 1.00 67.19 90 GLU A O 1
ATOM 696 N N . ASP A 1 91 ? 0.956 11.152 -6.754 1.00 61.22 91 ASP A N 1
ATOM 697 C CA . ASP A 1 91 ? 1.396 10.588 -8.037 1.00 61.22 91 ASP A CA 1
ATOM 698 C C . ASP A 1 91 ? 1.857 9.119 -7.978 1.00 61.22 91 ASP A C 1
ATOM 700 O O . ASP A 1 91 ? 2.797 8.726 -8.666 1.00 61.22 91 ASP A O 1
ATOM 704 N N . GLU A 1 92 ? 1.183 8.271 -7.194 1.00 70.75 92 GLU A N 1
ATOM 705 C CA . GLU A 1 92 ? 1.575 6.867 -7.021 1.00 70.75 92 GLU A CA 1
ATOM 706 C C . GLU A 1 92 ? 0.624 5.867 -7.674 1.00 70.75 92 GLU A C 1
ATOM 708 O O . GLU A 1 92 ? -0.600 5.971 -7.592 1.00 70.75 92 GLU A O 1
ATOM 713 N N . VAL A 1 93 ? 1.199 4.834 -8.293 1.00 81.12 93 VAL A N 1
ATOM 714 C CA . VAL A 1 93 ? 0.445 3.644 -8.695 1.00 81.12 93 VAL A CA 1
ATOM 715 C C . VAL A 1 93 ? 0.380 2.726 -7.482 1.00 81.12 93 VAL A C 1
ATOM 717 O O . VAL A 1 93 ? 1.364 2.053 -7.183 1.00 81.12 93 VAL A O 1
ATOM 720 N N . VAL A 1 94 ? -0.756 2.712 -6.785 1.00 88.38 94 VAL A N 1
ATOM 721 C CA . VAL A 1 94 ? -1.046 1.779 -5.686 1.00 88.38 94 VAL A CA 1
ATOM 722 C C . VAL A 1 94 ? -2.116 0.798 -6.153 1.00 88.38 94 VAL A C 1
ATOM 724 O O . VAL A 1 94 ? -3.187 1.212 -6.593 1.00 88.38 94 VAL A O 1
ATOM 727 N N . ASP A 1 95 ? -1.820 -0.498 -6.070 1.00 90.19 95 ASP A N 1
ATOM 728 C CA . ASP A 1 95 ? -2.775 -1.559 -6.400 1.00 90.19 95 ASP A CA 1
ATOM 729 C C . ASP A 1 95 ? -3.634 -1.913 -5.168 1.00 90.19 95 ASP A C 1
ATOM 731 O O . ASP A 1 95 ? -4.844 -2.097 -5.287 1.00 90.19 95 ASP A O 1
ATOM 735 N N . GLU A 1 96 ? -3.028 -1.975 -3.975 1.00 94.56 96 GLU A N 1
ATOM 736 C CA . GLU A 1 96 ? -3.720 -2.244 -2.707 1.00 94.56 96 GLU A CA 1
ATOM 737 C C . GLU A 1 96 ? -2.952 -1.696 -1.490 1.00 94.56 96 GLU A C 1
ATOM 739 O O . GLU A 1 96 ? -1.774 -1.351 -1.568 1.00 94.56 96 GLU A O 1
ATOM 744 N N . TYR A 1 97 ? -3.611 -1.660 -0.335 1.00 95.44 97 TYR A N 1
ATOM 745 C CA . TYR A 1 97 ? -3.018 -1.393 0.971 1.00 95.44 97 TYR A CA 1
ATOM 746 C C . TYR A 1 97 ? -3.112 -2.624 1.855 1.00 95.44 97 TYR A C 1
ATOM 748 O O . TYR A 1 97 ? -4.092 -3.370 1.803 1.00 95.44 97 TYR A O 1
ATOM 756 N N . ARG A 1 98 ? -2.120 -2.789 2.726 1.00 94.88 98 ARG A N 1
ATOM 757 C CA . ARG A 1 98 ? -2.094 -3.820 3.759 1.00 94.88 98 ARG A CA 1
ATOM 758 C C . ARG A 1 98 ? -2.076 -3.181 5.136 1.00 94.88 98 ARG A C 1
ATOM 760 O O . ARG A 1 98 ? -1.223 -2.347 5.429 1.00 94.88 98 ARG A O 1
ATOM 767 N N . ILE A 1 99 ? -2.995 -3.637 5.977 1.00 93.12 99 ILE A N 1
ATOM 768 C CA . ILE A 1 99 ? -3.156 -3.234 7.365 1.00 93.12 99 ILE A CA 1
ATOM 769 C C . ILE A 1 99 ? -2.753 -4.409 8.245 1.00 93.12 99 ILE A C 1
ATOM 771 O O . ILE A 1 99 ? -3.280 -5.519 8.112 1.00 93.12 99 ILE A O 1
ATOM 775 N N . LEU A 1 100 ? -1.819 -4.155 9.150 1.00 90.38 100 LEU A N 1
ATOM 776 C CA . LEU A 1 100 ? -1.408 -5.083 10.191 1.00 90.38 100 LEU A CA 1
ATOM 777 C C . LEU A 1 100 ? -1.877 -4.555 11.538 1.00 90.38 100 LEU A C 1
ATOM 779 O O . LEU A 1 100 ? -1.765 -3.362 11.826 1.00 90.38 100 LEU A O 1
ATOM 783 N N . THR A 1 101 ? -2.389 -5.461 12.364 1.00 86.62 101 THR A N 1
ATOM 784 C CA . THR A 1 101 ? -2.745 -5.166 13.747 1.00 86.62 101 THR A CA 1
ATOM 785 C C . THR A 1 101 ? -2.061 -6.155 14.682 1.00 86.62 101 THR A C 1
ATOM 787 O O . THR A 1 101 ? -1.783 -7.293 14.310 1.00 86.62 101 THR A O 1
ATOM 790 N N . ASN A 1 102 ? -1.800 -5.750 15.923 1.00 82.44 102 ASN A N 1
ATOM 791 C CA . ASN A 1 102 ? -1.271 -6.660 16.948 1.00 82.44 102 ASN A CA 1
ATOM 792 C C . ASN A 1 102 ? -2.324 -7.645 17.501 1.00 82.44 102 ASN A C 1
ATOM 794 O O . ASN A 1 102 ? -1.995 -8.503 18.319 1.00 82.44 102 ASN A O 1
ATOM 798 N N . THR A 1 103 ? -3.588 -7.524 17.085 1.00 70.44 103 THR A N 1
ATOM 799 C CA . THR A 1 103 ? -4.706 -8.336 17.586 1.00 70.44 103 THR A CA 1
ATOM 800 C C . THR A 1 103 ? -5.042 -9.517 16.691 1.00 70.44 103 THR A C 1
ATOM 802 O O . THR A 1 103 ? -5.607 -10.497 17.178 1.00 70.44 103 THR A O 1
ATOM 805 N N . THR A 1 104 ? -4.671 -9.466 15.412 1.00 64.75 104 THR A N 1
ATOM 806 C CA . THR A 1 104 ? -4.910 -10.547 14.457 1.00 64.75 104 THR A CA 1
ATOM 807 C C . THR A 1 104 ? -3.610 -10.979 13.796 1.00 64.75 104 THR A C 1
ATOM 809 O O . THR A 1 104 ? -2.844 -10.167 13.296 1.00 64.75 104 THR A O 1
ATOM 812 N N . THR A 1 105 ? -3.376 -12.289 13.716 1.00 67.06 105 THR A N 1
ATOM 813 C CA . THR A 1 105 ? -2.248 -12.853 12.952 1.00 67.06 105 THR A CA 1
ATOM 814 C C . THR A 1 105 ? -2.408 -12.692 11.438 1.00 67.06 105 THR A C 1
ATOM 816 O O . THR A 1 105 ? -1.471 -12.968 10.694 1.00 67.06 105 THR A O 1
ATOM 819 N N . GLN A 1 106 ? -3.586 -12.267 10.972 1.00 74.81 106 GLN A N 1
ATOM 820 C CA . GLN A 1 106 ? -3.880 -12.030 9.563 1.00 74.81 106 GLN A CA 1
ATOM 821 C C . GLN A 1 106 ? -3.848 -10.535 9.251 1.00 74.81 106 GLN A C 1
ATOM 823 O O . GLN A 1 106 ? -4.418 -9.726 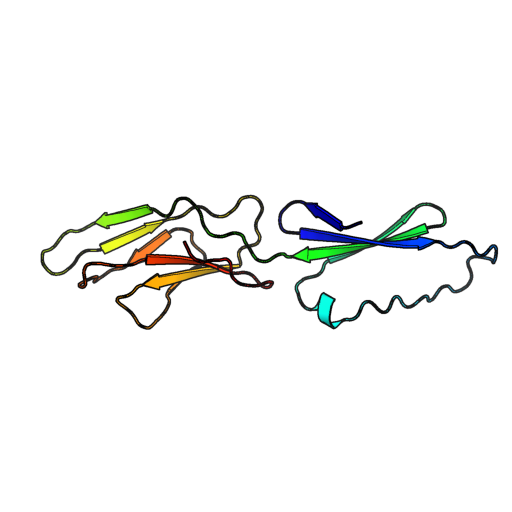9.982 1.00 74.81 106 GLN A O 1
ATOM 828 N N . SER A 1 107 ? -3.196 -10.190 8.143 1.00 84.50 107 SER A N 1
ATOM 829 C CA . SER A 1 107 ? -3.260 -8.855 7.561 1.00 84.50 107 SER A CA 1
ATOM 830 C C . SER A 1 107 ? -4.584 -8.646 6.837 1.00 84.50 107 SER A C 1
ATOM 832 O O . SER A 1 107 ? -5.078 -9.563 6.179 1.00 84.50 107 SER A O 1
ATOM 834 N N . ILE A 1 108 ? -5.100 -7.426 6.876 1.00 90.38 108 ILE A N 1
ATOM 835 C CA . ILE A 1 108 ? -6.261 -7.011 6.087 1.00 90.38 108 ILE A CA 1
ATOM 836 C C . ILE A 1 108 ? -5.745 -6.295 4.843 1.00 90.38 108 ILE A C 1
ATOM 838 O O . ILE A 1 108 ? -4.855 -5.454 4.954 1.00 90.38 108 ILE A O 1
ATOM 842 N N . THR A 1 109 ? -6.284 -6.617 3.668 1.00 92.94 109 THR A N 1
ATOM 843 C CA . THR A 1 109 ? -5.972 -5.905 2.423 1.00 92.94 109 THR A CA 1
ATOM 844 C C . THR A 1 109 ? -7.197 -5.179 1.880 1.00 92.94 109 THR A C 1
ATOM 846 O O . THR A 1 109 ? -8.332 -5.624 2.055 1.00 92.94 109 THR A O 1
ATOM 849 N N . THR A 1 110 ? -6.982 -4.018 1.267 1.00 94.19 110 THR A N 1
ATOM 850 C CA . THR A 1 110 ? -8.050 -3.176 0.711 1.00 94.19 110 THR A CA 1
ATOM 851 C C . THR A 1 110 ? -7.504 -2.260 -0.376 1.00 94.19 110 THR A C 1
ATOM 853 O O . THR A 1 110 ? -6.356 -1.840 -0.313 1.00 94.19 110 THR A O 1
ATOM 856 N N . THR A 1 111 ? -8.329 -1.900 -1.354 1.00 93.25 111 THR A N 1
ATOM 857 C CA . THR A 1 111 ? -7.995 -0.873 -2.358 1.00 93.25 111 THR A CA 1
ATOM 858 C C . THR A 1 111 ? -8.401 0.535 -1.915 1.00 93.25 111 THR A C 1
ATOM 860 O O . THR A 1 111 ? -8.056 1.514 -2.567 1.00 93.25 111 THR A O 1
ATOM 863 N N . ASN A 1 112 ? -9.169 0.651 -0.829 1.00 93.94 112 ASN A N 1
ATOM 864 C CA . ASN A 1 112 ? -9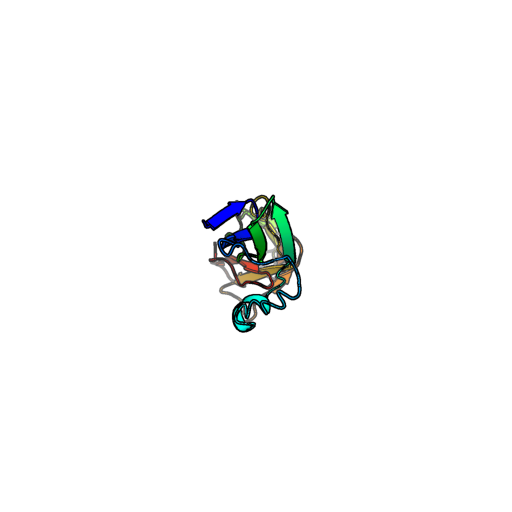.659 1.926 -0.314 1.00 93.94 112 ASN A CA 1
ATOM 865 C C . ASN A 1 112 ? -8.714 2.478 0.751 1.00 93.94 112 ASN A C 1
ATOM 867 O O . ASN A 1 112 ? -8.161 1.719 1.538 1.00 93.94 112 ASN A O 1
ATOM 871 N N . THR A 1 113 ? -8.637 3.802 0.874 1.00 94.31 113 THR A N 1
ATOM 872 C CA . THR A 1 113 ? -7.840 4.484 1.908 1.00 94.31 113 THR A CA 1
ATOM 873 C C . THR A 1 113 ? -8.536 4.566 3.270 1.00 94.31 113 THR A C 1
ATOM 875 O O . THR A 1 113 ? -8.236 5.411 4.113 1.00 94.31 113 THR A O 1
ATOM 878 N N . THR A 1 114 ? -9.550 3.730 3.482 1.00 94.44 114 THR A N 1
ATOM 879 C CA . THR A 1 114 ? -10.295 3.641 4.734 1.00 94.44 114 THR A CA 1
ATOM 880 C C . THR A 1 114 ? -10.747 2.205 4.949 1.00 94.44 114 THR A C 1
ATOM 882 O O . THR A 1 114 ? -11.240 1.555 4.024 1.00 94.44 114 THR A O 1
ATOM 885 N N . VAL A 1 115 ? -10.605 1.720 6.181 1.00 93.19 115 VAL A N 1
ATOM 886 C CA . VAL A 1 115 ? -11.109 0.419 6.623 1.00 93.19 115 VAL A CA 1
ATOM 887 C C . VAL A 1 115 ? -11.814 0.558 7.966 1.00 93.19 115 VAL A C 1
ATOM 889 O O . VAL A 1 115 ? -11.426 1.367 8.810 1.00 93.19 115 VAL A O 1
ATOM 892 N N . VAL A 1 116 ? -12.859 -0.243 8.158 1.00 90.94 116 VAL A N 1
ATOM 893 C CA . VAL A 1 116 ? -13.573 -0.355 9.429 1.00 90.94 116 VAL A CA 1
ATOM 894 C C . VAL A 1 116 ? -13.289 -1.733 10.007 1.00 90.94 116 VAL A C 1
ATOM 896 O O . VAL A 1 116 ? -13.576 -2.746 9.374 1.00 90.94 116 VAL A O 1
ATOM 899 N N . LEU A 1 117 ? -12.705 -1.765 11.201 1.00 87.19 117 LEU A N 1
ATOM 900 C CA . LEU A 1 117 ? -12.530 -2.972 11.997 1.00 87.19 117 LEU A CA 1
ATOM 901 C C . LEU A 1 117 ? -13.689 -3.057 12.983 1.00 87.19 117 LEU A C 1
ATOM 903 O O . LEU A 1 117 ? -13.818 -2.209 13.864 1.00 87.19 117 LEU A O 1
ATOM 907 N N . GLU A 1 118 ? -14.538 -4.062 12.832 1.00 85.81 118 GLU A N 1
ATOM 908 C CA . GLU A 1 118 ? -15.619 -4.348 13.775 1.00 85.81 118 GLU A CA 1
ATOM 909 C C . GLU A 1 118 ? -15.177 -5.407 14.784 1.00 85.81 118 GLU A C 1
ATOM 911 O O . GLU A 1 118 ? -14.337 -6.251 14.469 1.00 85.81 118 GLU A O 1
ATOM 916 N N . GLY A 1 119 ? -15.750 -5.390 15.991 1.00 77.19 119 GLY A N 1
ATOM 917 C CA . GLY A 1 119 ? -15.435 -6.414 16.985 1.00 77.19 119 GLY A CA 1
ATOM 918 C C . GLY A 1 119 ? -13.985 -6.337 17.448 1.00 77.19 119 GLY A C 1
ATOM 919 O O . GLY A 1 119 ? -13.293 -7.352 17.488 1.00 77.19 119 GLY A O 1
ATOM 920 N N . VAL A 1 120 ? -13.487 -5.139 17.763 1.00 76.69 120 VAL A N 1
ATOM 921 C CA . VAL A 1 120 ? -12.157 -5.008 18.362 1.00 76.69 120 VAL A CA 1
ATOM 922 C C . VAL A 1 120 ? -12.291 -5.070 19.880 1.00 76.69 120 VAL A C 1
ATOM 924 O O . VAL A 1 120 ? -12.932 -4.223 20.490 1.00 76.69 120 VAL A O 1
ATOM 927 N N . TYR A 1 121 ? -11.681 -6.089 20.488 1.00 72.19 121 TYR A N 1
ATOM 928 C CA . TYR A 1 121 ? -11.796 -6.368 21.929 1.00 72.19 121 TYR A CA 1
ATOM 929 C C . TYR A 1 121 ? -10.477 -6.164 22.696 1.00 72.19 121 TYR A C 1
ATOM 931 O O . TYR A 1 121 ? -10.470 -6.161 23.924 1.00 72.19 121 TYR A O 1
ATOM 939 N N . ASN A 1 122 ? -9.352 -5.999 21.990 1.00 67.75 122 ASN A N 1
ATOM 940 C CA . ASN A 1 122 ? -8.017 -5.931 22.584 1.00 67.75 122 ASN A CA 1
ATOM 941 C C . ASN A 1 122 ? -7.421 -4.526 22.456 1.00 67.75 122 ASN A C 1
ATOM 943 O O . ASN A 1 122 ? -7.221 -4.019 21.353 1.00 67.75 122 ASN A O 1
ATOM 947 N N . ILE A 1 123 ? -7.092 -3.940 23.606 1.00 70.25 123 ILE A N 1
ATOM 948 C CA . ILE A 1 123 ? -6.341 -2.690 23.743 1.00 70.25 123 ILE A CA 1
ATOM 949 C C . ILE A 1 123 ? -5.130 -2.919 24.669 1.00 70.25 123 ILE A C 1
ATOM 95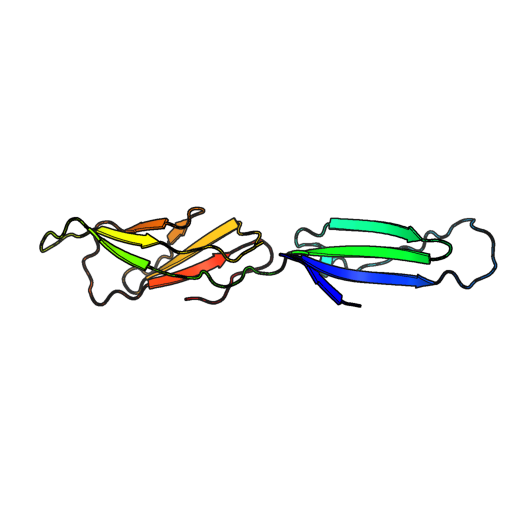1 O O . ILE A 1 123 ? -5.268 -3.636 25.662 1.00 70.25 123 ILE A O 1
ATOM 955 N N . PRO A 1 124 ? -3.952 -2.326 24.387 1.00 74.50 124 PRO A N 1
ATOM 956 C CA . PRO A 1 124 ? -3.682 -1.367 23.314 1.00 74.50 124 PRO A CA 1
ATOM 957 C C . PRO A 1 124 ? -3.612 -2.022 21.924 1.00 74.50 124 PRO A C 1
ATOM 959 O O . PRO A 1 124 ? -3.017 -3.087 21.757 1.00 74.50 124 PRO A O 1
ATOM 962 N N . LEU A 1 125 ? -4.213 -1.360 20.933 1.00 80.69 125 LEU A N 1
ATOM 963 C CA . LEU A 1 125 ? -4.152 -1.757 19.528 1.00 80.69 125 LEU A CA 1
ATOM 964 C C . LEU A 1 125 ? -3.010 -1.006 18.843 1.00 80.69 125 LEU A C 1
ATOM 966 O O . LEU A 1 125 ? -2.947 0.220 18.904 1.00 80.69 125 LEU A O 1
ATOM 970 N N . GLU A 1 126 ? -2.146 -1.748 18.169 1.00 87.56 126 GLU A N 1
ATOM 971 C CA . GLU A 1 126 ? -1.156 -1.200 17.248 1.00 87.56 126 GLU A CA 1
ATOM 972 C C . GLU A 1 126 ? -1.667 -1.410 15.823 1.00 87.56 126 GLU A C 1
ATOM 974 O O . GLU A 1 126 ? -2.111 -2.510 15.494 1.00 87.56 126 GLU A O 1
ATOM 979 N N . ILE A 1 127 ? -1.640 -0.358 15.006 1.00 89.00 127 ILE A N 1
ATOM 980 C CA . ILE A 1 127 ? -2.060 -0.373 13.603 1.00 89.00 127 ILE A CA 1
ATOM 981 C C . ILE A 1 127 ? -0.863 0.055 12.774 1.00 89.00 127 ILE A C 1
ATOM 983 O O . ILE A 1 127 ? -0.235 1.059 13.095 1.00 89.00 127 ILE A O 1
ATOM 987 N N . ARG A 1 128 ? -0.584 -0.701 11.715 1.00 91.56 128 ARG A N 1
ATOM 988 C CA . ARG A 1 128 ? 0.453 -0.393 10.732 1.00 91.56 128 ARG A CA 1
ATOM 989 C C . ARG A 1 128 ? -0.134 -0.486 9.338 1.00 91.56 128 ARG A C 1
ATOM 991 O O . ARG A 1 128 ? -0.814 -1.471 9.036 1.00 91.56 128 ARG A O 1
ATOM 998 N N . VAL A 1 129 ? 0.124 0.506 8.495 1.00 94.00 129 VAL A N 1
ATOM 999 C CA . VAL A 1 129 ? -0.392 0.543 7.118 1.00 94.00 129 VAL A CA 1
ATOM 1000 C C . VAL A 1 129 ? 0.763 0.606 6.123 1.00 94.00 129 VAL A C 1
ATOM 1002 O O . VAL A 1 129 ? 1.729 1.336 6.323 1.00 94.00 129 VAL A O 1
ATOM 1005 N N . SER A 1 130 ? 0.660 -0.158 5.036 1.00 94.19 130 SER A N 1
ATOM 1006 C CA . SER A 1 130 ? 1.602 -0.136 3.909 1.00 94.19 130 SER A CA 1
ATOM 1007 C C . SER A 1 130 ? 0.854 -0.097 2.578 1.00 94.19 130 SER A C 1
ATOM 1009 O O . SER A 1 130 ? -0.243 -0.647 2.464 1.00 94.19 130 SER A O 1
ATOM 1011 N N . ALA A 1 131 ? 1.438 0.557 1.578 1.00 93.88 131 ALA A N 1
ATOM 1012 C CA . ALA A 1 131 ? 0.964 0.578 0.199 1.00 93.88 131 ALA A CA 1
ATOM 1013 C C . ALA A 1 131 ? 1.687 -0.498 -0.620 1.00 93.88 131 ALA A C 1
ATOM 1015 O O . ALA A 1 131 ? 2.860 -0.796 -0.383 1.00 93.88 131 ALA A O 1
ATOM 1016 N N . ILE A 1 132 ? 0.994 -1.100 -1.580 1.00 92.44 132 ILE A N 1
ATOM 1017 C CA . ILE A 1 132 ? 1.503 -2.195 -2.405 1.00 92.44 132 ILE A CA 1
ATOM 1018 C C . ILE A 1 132 ? 1.202 -1.897 -3.867 1.00 92.44 132 ILE A C 1
ATOM 1020 O O . ILE A 1 132 ? 0.095 -1.494 -4.225 1.00 92.44 132 ILE A O 1
ATOM 1024 N N . ASN A 1 133 ? 2.185 -2.153 -4.722 1.00 88.88 133 ASN A N 1
ATOM 1025 C CA . ASN A 1 133 ? 1.984 -2.267 -6.156 1.00 88.88 133 ASN A CA 1
ATOM 1026 C C . ASN A 1 133 ? 2.829 -3.405 -6.740 1.00 88.88 133 ASN A C 1
ATOM 1028 O O . ASN A 1 133 ? 3.548 -4.105 -6.024 1.00 88.88 133 ASN A O 1
ATOM 1032 N N . CYS A 1 134 ? 2.781 -3.580 -8.058 1.00 81.56 134 CYS A N 1
ATOM 1033 C CA . CYS A 1 134 ? 3.572 -4.601 -8.748 1.00 81.56 134 CYS A CA 1
ATOM 1034 C C . CYS A 1 134 ? 5.099 -4.495 -8.545 1.00 81.56 134 CYS A C 1
ATOM 1036 O O . CYS A 1 134 ? 5.805 -5.476 -8.761 1.00 81.56 134 CYS A O 1
ATOM 1038 N N . ALA A 1 135 ? 5.624 -3.324 -8.174 1.00 80.31 135 ALA A N 1
ATOM 1039 C CA . ALA A 1 135 ? 7.048 -3.108 -7.936 1.00 80.31 135 ALA A CA 1
ATOM 1040 C C . ALA A 1 135 ? 7.472 -3.409 -6.489 1.00 80.31 135 ALA A C 1
ATOM 1042 O O . ALA A 1 135 ? 8.656 -3.647 -6.250 1.00 80.31 135 ALA A O 1
ATOM 1043 N N . GLY A 1 136 ? 6.535 -3.437 -5.535 1.00 86.50 136 GLY A N 1
ATOM 1044 C CA . GLY A 1 136 ? 6.806 -3.841 -4.159 1.00 86.50 136 GLY A CA 1
ATOM 1045 C C . GLY A 1 136 ? 5.842 -3.259 -3.128 1.00 86.50 136 GLY A C 1
ATOM 1046 O O . GLY A 1 136 ? 4.762 -2.766 -3.447 1.00 86.50 136 GLY A O 1
ATOM 1047 N N . THR A 1 137 ? 6.259 -3.332 -1.865 1.00 90.94 137 THR A N 1
ATOM 1048 C CA . THR A 1 137 ? 5.535 -2.799 -0.703 1.00 90.94 137 THR A CA 1
ATOM 1049 C C . THR A 1 137 ? 6.314 -1.631 -0.104 1.00 90.94 137 THR A C 1
ATOM 1051 O O . THR A 1 137 ? 7.541 -1.698 -0.001 1.00 90.94 137 THR A O 1
ATOM 1054 N N . SER A 1 138 ? 5.610 -0.573 0.291 1.00 91.44 138 SER A N 1
ATOM 1055 C CA . SER A 1 138 ? 6.185 0.563 1.011 1.00 91.44 138 SER A CA 1
ATOM 1056 C C . SER A 1 138 ? 6.656 0.170 2.417 1.00 91.44 138 SER A C 1
ATOM 1058 O O . SER A 1 138 ? 6.313 -0.895 2.933 1.00 91.44 138 SER A O 1
ATOM 1060 N N . ALA A 1 139 ? 7.373 1.066 3.101 1.00 89.06 139 ALA A N 1
ATOM 1061 C CA . ALA A 1 139 ? 7.525 0.940 4.551 1.00 89.06 139 ALA A CA 1
ATOM 1062 C C . ALA A 1 139 ? 6.163 1.069 5.265 1.00 89.06 139 ALA A C 1
ATOM 1064 O O . ALA A 1 139 ? 5.209 1.628 4.715 1.00 89.06 139 ALA A O 1
ATOM 1065 N N . GLU A 1 140 ? 6.095 0.533 6.481 1.00 89.19 140 GLU A N 1
ATOM 1066 C CA . GLU A 1 140 ? 4.939 0.636 7.373 1.00 89.19 140 GLU A CA 1
ATOM 1067 C C . GLU A 1 140 ? 4.936 1.982 8.109 1.00 89.19 140 GLU A C 1
ATOM 1069 O O . GLU A 1 140 ? 6.001 2.474 8.499 1.00 89.19 140 GLU A O 1
ATOM 1074 N N . VAL A 1 141 ? 3.739 2.530 8.335 1.00 83.00 141 VAL A N 1
ATOM 1075 C CA . VAL A 1 141 ? 3.485 3.716 9.175 1.00 83.00 141 VAL A CA 1
ATOM 1076 C C . VAL A 1 141 ? 2.504 3.375 10.279 1.00 83.00 141 VAL A C 1
ATOM 1078 O O . VAL A 1 141 ? 1.538 2.631 9.977 1.00 83.00 141 VAL A O 1
#

Sequence (141 aa):
MVIEEGPYTLTLVSVDNDDGDSFADFTSTLEVAVDDIANRTNISCVILGNQTHLVIYKIRAPSPPSNVIVKTENFQPDNFSIIISWESGEDEVVDEYRILTNTTTQSITTTNTTVVLEGVYNIPLEIRVSAINCAGTSAEV

Organism: Geodia barretti (NCBI:txid519541)

Foldseek 3Di:
DWDDDFQWIKDKDKDAPPDPDDPPDPPVVPCPPCVQVVAPWDWDWDDDPRMIIIIIIHGAAFAFWADWDWDWADDDPQKIKIKTATHGDPRHDFPWKWKDKPVDPDIDIDRHRMDIDIRDRDPPIDIWMWTDDSNGIYDID

InterPro domains:
  IPR003961 Fibronectin type III [PS50853] (64-141)
  IPR013783 Immunoglobulin-like fold [G3DSA:2.60.40.10] (60-141)
  IPR036116 Fibronectin type III superfamily [SSF49265] (55-139)